Protein AF-A0A2V6B1C6-F1 (afdb_monomer)

Secondary structure (DSSP, 8-state):
---SHHHHHHHHHHHHHHHHHHHHHHHHHH--SHHHHHHHHHHHHHHHHHHHHHHHHHHHH-GGGHHHHHHHHHHHHHHHHHHHHHHHHHHHHHHHHHHTTTTTSSSSSSSS-----------------------

Structure (mmCIF, N/CA/C/O backbone):
data_AF-A0A2V6B1C6-F1
#
_entry.id   AF-A0A2V6B1C6-F1
#
loop_
_atom_site.group_PDB
_atom_site.id
_atom_site.type_symbol
_atom_site.label_atom_id
_atom_site.label_alt_id
_atom_site.label_comp_id
_atom_site.label_asym_id
_atom_site.label_entity_id
_atom_site.label_seq_id
_atom_site.pdbx_PDB_ins_code
_atom_site.Cartn_x
_atom_site.Cartn_y
_atom_site.Cartn_z
_atom_site.occupancy
_atom_site.B_iso_or_equiv
_atom_site.auth_seq_id
_atom_site.auth_comp_id
_atom_site.auth_asym_id
_atom_site.auth_atom_id
_atom_site.pdbx_PDB_model_num
ATOM 1 N N . MET A 1 1 ? -13.043 -6.520 11.802 1.00 77.75 1 MET A N 1
ATOM 2 C CA . MET A 1 1 ? -13.294 -5.223 12.480 1.00 77.75 1 MET A CA 1
ATOM 3 C C . MET A 1 1 ? -14.794 -5.017 12.626 1.00 77.75 1 MET A C 1
ATOM 5 O O . MET A 1 1 ? -15.488 -5.269 11.647 1.00 77.75 1 MET A O 1
ATOM 9 N N . PRO A 1 2 ? -15.293 -4.562 13.788 1.00 86.25 2 PRO A N 1
ATOM 10 C CA . PRO A 1 2 ? -16.688 -4.145 13.938 1.00 86.25 2 PRO A CA 1
ATOM 11 C C . PRO A 1 2 ? -16.992 -2.919 13.061 1.00 86.25 2 PRO A C 1
ATOM 13 O O . PRO A 1 2 ? -16.160 -2.013 12.947 1.00 86.25 2 PRO A O 1
ATOM 16 N N . ARG A 1 3 ? -18.169 -2.913 12.429 1.00 88.75 3 ARG A N 1
ATOM 17 C CA . ARG A 1 3 ? -18.669 -1.810 11.591 1.00 88.75 3 ARG A CA 1
ATOM 18 C C . ARG A 1 3 ? -19.298 -0.735 12.475 1.00 88.75 3 ARG A C 1
ATOM 20 O O . ARG A 1 3 ? -19.932 -1.057 13.476 1.00 88.75 3 ARG A O 1
ATOM 27 N N . GLY A 1 4 ? -19.082 0.525 12.130 1.00 90.12 4 GLY A N 1
ATOM 28 C CA . GLY A 1 4 ? -19.504 1.674 12.924 1.00 90.12 4 GLY A CA 1
ATOM 29 C C . GLY A 1 4 ? -18.952 2.986 12.364 1.00 90.12 4 GLY A C 1
ATOM 30 O O . GLY A 1 4 ? -17.999 2.967 11.589 1.00 90.12 4 GLY A O 1
ATOM 31 N N . PRO A 1 5 ? -19.486 4.147 12.775 1.00 88.31 5 PRO A N 1
ATOM 32 C CA . PRO A 1 5 ? -19.206 5.430 12.120 1.00 88.31 5 PRO A CA 1
ATOM 33 C C . PRO A 1 5 ? -17.708 5.776 12.048 1.00 88.31 5 PRO A C 1
ATOM 35 O O . PRO A 1 5 ? -17.234 6.300 11.041 1.00 88.31 5 PRO A O 1
ATOM 38 N N . THR A 1 6 ? -16.935 5.427 13.080 1.00 86.00 6 THR A N 1
ATOM 39 C CA . THR A 1 6 ? -15.480 5.647 13.116 1.00 86.00 6 THR A CA 1
ATOM 40 C C . THR A 1 6 ? -14.703 4.608 12.303 1.00 86.00 6 THR A C 1
ATOM 42 O O . THR A 1 6 ? -13.721 4.944 11.642 1.00 86.00 6 THR A O 1
ATOM 45 N N . THR A 1 7 ? -15.104 3.336 12.347 1.00 91.38 7 THR A N 1
ATOM 46 C CA . THR A 1 7 ? -14.376 2.236 11.697 1.00 91.38 7 THR A CA 1
ATOM 47 C C . THR A 1 7 ? -14.712 2.103 10.220 1.00 91.38 7 THR A C 1
ATOM 49 O O . THR A 1 7 ? -13.835 1.735 9.446 1.00 91.38 7 THR A O 1
ATOM 52 N N . ASP A 1 8 ? -15.922 2.455 9.796 1.00 94.00 8 AS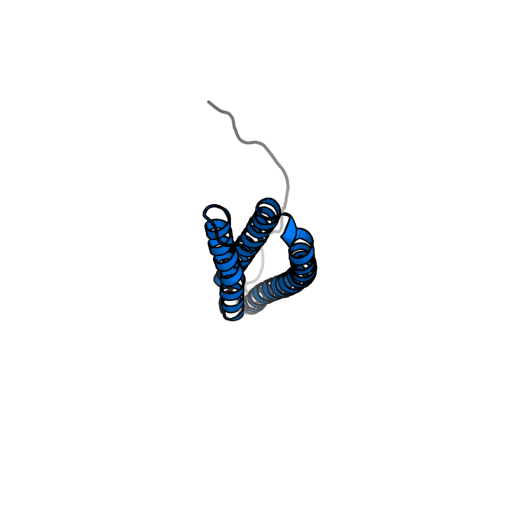P A N 1
ATOM 53 C CA . ASP A 1 8 ? -16.378 2.321 8.412 1.00 94.00 8 ASP A CA 1
ATOM 54 C C . ASP A 1 8 ? -15.550 3.178 7.458 1.00 94.00 8 ASP A C 1
ATOM 56 O O . ASP A 1 8 ? -15.117 2.686 6.414 1.00 94.00 8 ASP A O 1
ATOM 60 N N . ARG A 1 9 ? -15.241 4.419 7.860 1.00 93.44 9 ARG A N 1
ATOM 61 C CA . ARG A 1 9 ? -14.378 5.322 7.087 1.00 93.44 9 ARG A CA 1
ATOM 62 C C . ARG A 1 9 ? -12.937 4.817 7.002 1.00 93.44 9 ARG A C 1
ATOM 64 O O . ARG A 1 9 ? -12.314 4.913 5.948 1.00 93.44 9 ARG A O 1
ATOM 71 N N . ILE A 1 10 ? -12.414 4.254 8.092 1.00 94.31 10 ILE A N 1
ATOM 72 C CA . ILE A 1 10 ? -11.065 3.671 8.112 1.00 94.31 10 ILE A CA 1
ATOM 73 C C . ILE A 1 10 ? -11.014 2.440 7.206 1.00 94.31 10 ILE A C 1
ATOM 75 O O . ILE A 1 10 ? -10.063 2.289 6.448 1.00 94.31 10 ILE A O 1
ATOM 79 N N . ILE A 1 11 ? -12.035 1.579 7.252 1.00 93.69 11 ILE A N 1
ATOM 80 C CA . ILE A 1 11 ? -12.112 0.370 6.426 1.00 93.69 11 ILE A CA 1
ATOM 81 C C . ILE A 1 11 ? -12.145 0.743 4.944 1.00 93.69 11 ILE A C 1
ATOM 83 O O . ILE A 1 11 ? -11.362 0.192 4.178 1.00 93.69 11 ILE A O 1
ATOM 87 N N . SER A 1 12 ? -12.996 1.690 4.533 1.00 94.50 12 SER A N 1
ATOM 88 C CA . SER A 1 12 ? -13.082 2.085 3.121 1.00 94.50 12 SER A CA 1
ATOM 89 C C . SER A 1 12 ? -11.767 2.666 2.600 1.00 94.50 12 SER A C 1
ATOM 91 O O . SER A 1 12 ? -11.335 2.318 1.507 1.00 94.50 12 SER A O 1
ATOM 93 N N . GLN A 1 13 ? -11.106 3.516 3.393 1.00 95.19 13 GLN A N 1
ATOM 94 C CA . GLN A 1 13 ? -9.827 4.120 3.014 1.00 95.19 13 GLN A CA 1
ATOM 95 C C . GLN A 1 13 ? -8.686 3.097 2.997 1.00 95.19 13 GLN A C 1
ATOM 97 O O . GLN A 1 13 ? -7.881 3.090 2.073 1.00 95.19 13 GLN A O 1
ATOM 102 N N . LEU A 1 14 ? -8.644 2.196 3.983 1.00 93.62 14 LEU A N 1
ATOM 103 C CA . LEU A 1 14 ? -7.643 1.134 4.056 1.00 93.62 14 LEU A CA 1
ATOM 104 C C . LEU A 1 14 ? -7.752 0.171 2.873 1.00 93.62 14 LEU A C 1
ATOM 106 O O . LEU A 1 14 ? -6.735 -0.181 2.283 1.00 93.62 14 LEU A O 1
ATOM 110 N N . VAL A 1 15 ? -8.973 -0.258 2.541 1.00 94.12 15 VAL A N 1
ATOM 111 C CA . VAL A 1 15 ? -9.212 -1.159 1.409 1.00 94.12 15 VAL A CA 1
ATOM 112 C C . VAL A 1 15 ? -8.860 -0.458 0.102 1.00 94.12 15 VAL A C 1
ATOM 114 O O . VAL A 1 15 ? -8.113 -1.033 -0.676 1.00 94.12 15 VAL A O 1
ATOM 117 N N . GLY A 1 16 ? -9.313 0.784 -0.101 1.00 95.81 16 GLY A N 1
ATOM 118 C CA . GLY A 1 16 ? -9.023 1.544 -1.320 1.00 95.81 16 GLY A CA 1
ATOM 119 C C . GLY A 1 16 ? -7.527 1.770 -1.552 1.00 95.81 16 GLY A C 1
ATOM 120 O O . GLY A 1 16 ? -7.021 1.463 -2.630 1.00 95.81 16 GLY A O 1
ATOM 121 N N . ALA A 1 17 ? -6.800 2.226 -0.528 1.00 93.62 17 ALA A N 1
ATOM 122 C CA . ALA A 1 17 ? -5.350 2.396 -0.621 1.00 93.62 17 ALA A CA 1
ATOM 123 C C . ALA A 1 17 ? -4.649 1.046 -0.858 1.00 93.62 17 ALA A C 1
ATOM 125 O O . ALA A 1 17 ? -3.782 0.928 -1.721 1.00 93.62 17 ALA A O 1
ATOM 126 N N . GLY A 1 18 ? -5.074 -0.009 -0.151 1.00 92.44 18 GLY A N 1
ATOM 127 C CA . GLY A 1 18 ? -4.508 -1.349 -0.294 1.00 92.44 18 GLY A CA 1
ATOM 128 C C . GLY A 1 18 ? -4.689 -1.939 -1.696 1.00 92.44 18 GLY A C 1
ATOM 129 O O . GLY A 1 18 ? -3.754 -2.533 -2.231 1.00 92.44 18 GLY A O 1
ATOM 130 N N . THR A 1 19 ? -5.856 -1.750 -2.319 1.00 95.12 19 THR A N 1
ATOM 131 C CA . THR A 1 19 ? -6.108 -2.190 -3.700 1.00 95.12 19 THR A CA 1
ATOM 132 C C . THR A 1 19 ? -5.345 -1.344 -4.718 1.00 95.12 19 THR A C 1
ATOM 134 O O . THR A 1 19 ? -4.773 -1.903 -5.653 1.00 95.12 19 THR A O 1
ATOM 137 N N . SER A 1 20 ? -5.253 -0.027 -4.491 1.00 94.94 20 SER A N 1
ATOM 138 C CA . SER A 1 20 ? -4.521 0.909 -5.359 1.00 94.94 20 SER A CA 1
ATOM 139 C C . SER A 1 20 ? -3.025 0.568 -5.447 1.00 94.94 20 SER A C 1
ATOM 141 O O . SER A 1 20 ? -2.418 0.681 -6.514 1.00 94.94 20 SER A O 1
ATOM 143 N N . VAL A 1 21 ? -2.415 0.056 -4.366 1.00 92.19 21 VAL A N 1
ATOM 144 C CA . VAL A 1 21 ? -1.025 -0.451 -4.389 1.00 92.19 21 VAL A CA 1
ATOM 145 C C . VAL A 1 21 ? -0.838 -1.544 -5.441 1.00 92.19 21 VAL A C 1
ATOM 147 O O . VAL A 1 21 ? 0.131 -1.492 -6.200 1.00 92.19 21 VAL A O 1
ATOM 150 N N . GLY A 1 22 ? -1.737 -2.533 -5.462 1.00 90.94 22 GLY A N 1
ATOM 151 C CA . GLY A 1 22 ? -1.663 -3.672 -6.375 1.00 90.94 22 GLY A CA 1
ATOM 152 C C . GLY A 1 22 ? -1.901 -3.265 -7.826 1.00 90.94 22 GLY A C 1
ATOM 153 O O . GLY A 1 22 ? -1.126 -3.646 -8.698 1.00 90.94 22 GLY A O 1
ATOM 154 N N . GLU A 1 23 ? -2.911 -2.430 -8.067 1.00 95.25 23 GLU A N 1
ATOM 155 C CA . GLU A 1 23 ? -3.235 -1.900 -9.397 1.00 95.25 23 GLU A CA 1
ATOM 156 C C . GLU A 1 23 ? -2.049 -1.143 -10.012 1.00 95.25 23 GLU A C 1
ATOM 158 O O . GLU A 1 23 ? -1.570 -1.497 -11.088 1.00 95.25 23 GLU A O 1
ATOM 163 N N . ASN A 1 24 ? -1.490 -0.174 -9.280 1.00 92.50 24 ASN A N 1
ATOM 164 C CA . ASN A 1 24 ? -0.345 0.606 -9.754 1.00 92.50 24 ASN A CA 1
ATOM 165 C C . ASN A 1 24 ? 0.926 -0.243 -9.925 1.00 92.50 24 ASN A C 1
ATOM 167 O O . ASN A 1 24 ? 1.814 0.122 -10.699 1.00 92.50 24 ASN A O 1
ATOM 171 N N . TYR A 1 25 ? 1.064 -1.343 -9.176 1.00 90.75 25 TYR A N 1
ATOM 172 C CA . TYR A 1 25 ? 2.188 -2.261 -9.348 1.00 90.75 25 TYR A CA 1
ATOM 173 C C . TYR A 1 25 ? 2.090 -3.021 -10.673 1.00 90.75 25 TYR A C 1
ATOM 175 O O . TYR A 1 25 ? 3.082 -3.088 -11.397 1.00 90.75 25 TYR A O 1
ATOM 183 N N . VAL A 1 26 ? 0.905 -3.541 -11.003 1.00 91.62 26 VAL A N 1
ATOM 184 C CA . VAL A 1 26 ? 0.653 -4.219 -12.284 1.00 91.62 26 VAL A CA 1
ATOM 185 C C . VAL A 1 26 ? 0.848 -3.247 -13.448 1.00 91.62 26 VAL A C 1
ATOM 187 O O . VAL A 1 26 ? 1.588 -3.552 -14.377 1.00 91.62 26 VAL A O 1
ATOM 190 N N . GLU A 1 27 ? 0.314 -2.027 -13.347 1.00 91.06 27 GLU A N 1
ATOM 191 C CA . GLU A 1 27 ? 0.491 -0.995 -14.379 1.00 91.06 27 GLU A CA 1
ATOM 192 C C . GLU A 1 27 ? 1.972 -0.620 -14.580 1.00 91.06 27 GLU A C 1
ATOM 194 O O . GLU A 1 27 ? 2.440 -0.407 -15.699 1.00 91.06 27 GLU A O 1
ATOM 199 N N . ALA A 1 28 ? 2.758 -0.586 -13.500 1.00 90.25 28 ALA A N 1
ATOM 200 C CA . ALA A 1 28 ? 4.196 -0.399 -13.617 1.00 90.25 28 ALA A CA 1
ATOM 201 C C . ALA A 1 28 ? 4.882 -1.592 -14.302 1.00 90.25 28 ALA A C 1
ATOM 203 O O . ALA A 1 28 ? 5.830 -1.389 -15.064 1.00 90.25 28 ALA A O 1
ATOM 204 N N . ASP A 1 29 ? 4.442 -2.823 -14.051 1.00 88.62 29 ASP A N 1
ATOM 205 C CA . ASP A 1 29 ? 5.030 -4.002 -14.686 1.00 88.62 29 ASP A CA 1
ATOM 206 C C . ASP A 1 29 ? 4.800 -4.013 -16.206 1.00 88.62 29 ASP A C 1
ATOM 208 O O . ASP A 1 29 ? 5.745 -4.299 -16.950 1.00 88.62 29 ASP A O 1
ATOM 212 N N . ASP A 1 30 ? 3.613 -3.574 -16.636 1.00 90.62 30 ASP A N 1
ATOM 213 C CA . ASP A 1 30 ? 3.192 -3.459 -18.040 1.00 90.62 30 ASP A CA 1
ATOM 214 C C . ASP A 1 30 ? 3.715 -2.195 -18.747 1.00 90.62 30 ASP A C 1
ATOM 216 O O . ASP A 1 30 ? 3.649 -2.070 -19.974 1.00 90.62 30 ASP A O 1
ATOM 220 N N . SER A 1 31 ? 4.262 -1.234 -17.996 1.00 90.75 31 SER A N 1
ATOM 221 C CA . SER A 1 31 ? 4.714 0.033 -18.569 1.00 90.75 31 SER A CA 1
ATOM 222 C C . SER A 1 31 ? 5.893 -0.137 -19.538 1.00 90.75 31 SER A C 1
ATOM 224 O O . SER A 1 31 ? 6.957 -0.678 -19.219 1.00 90.75 31 SER A O 1
ATOM 226 N N . VAL A 1 32 ? 5.732 0.416 -20.742 1.00 88.75 32 VAL A N 1
ATOM 227 C CA . VAL A 1 32 ? 6.754 0.373 -21.804 1.00 88.75 32 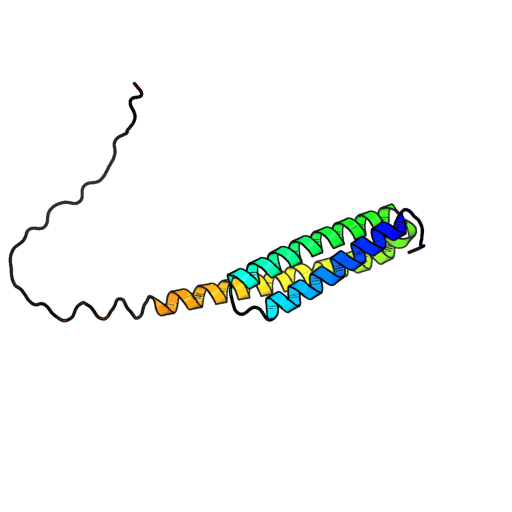VAL A CA 1
ATOM 228 C C . VAL A 1 32 ? 7.781 1.497 -21.632 1.00 88.75 32 VAL A C 1
ATOM 230 O O . VAL A 1 32 ? 8.954 1.366 -21.998 1.00 88.75 32 VAL A O 1
ATOM 233 N N . TRP A 1 33 ? 7.360 2.627 -21.058 1.00 87.69 33 TRP A N 1
ATOM 234 C CA . TRP A 1 33 ? 8.173 3.833 -20.960 1.00 87.69 33 TRP A CA 1
ATOM 235 C C . TRP A 1 33 ? 8.659 4.090 -19.538 1.00 87.69 33 TRP A C 1
ATOM 237 O O . TRP A 1 33 ? 7.897 4.113 -18.577 1.00 87.69 33 TRP A O 1
A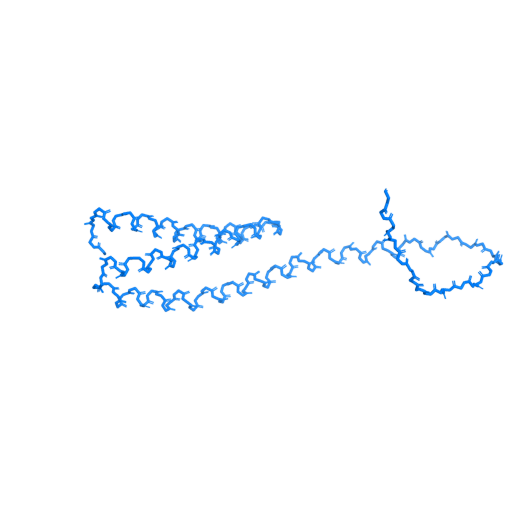TOM 247 N N . LYS A 1 34 ? 9.937 4.461 -19.404 1.00 86.88 34 LYS A N 1
ATOM 248 C CA . LYS A 1 34 ? 10.542 4.760 -18.095 1.00 86.88 34 LYS A CA 1
ATOM 249 C C . LYS A 1 34 ? 9.795 5.838 -17.299 1.00 86.88 34 LYS A C 1
ATOM 251 O O . LYS A 1 34 ? 9.738 5.770 -16.076 1.00 86.88 34 LYS A O 1
ATOM 256 N N . LYS A 1 35 ? 9.285 6.879 -17.964 1.00 88.81 35 LYS A N 1
ATOM 257 C CA . LYS A 1 35 ? 8.579 7.975 -17.275 1.00 88.81 35 LYS A CA 1
ATOM 258 C C . LYS A 1 35 ? 7.270 7.484 -16.649 1.00 88.81 35 LYS A C 1
ATOM 260 O O . LYS A 1 35 ? 6.950 7.892 -15.539 1.00 88.81 35 LYS A O 1
ATOM 265 N N . GLU A 1 36 ? 6.561 6.620 -17.360 1.00 89.81 36 GLU A N 1
ATOM 266 C CA . GLU A 1 36 ? 5.309 6.004 -16.928 1.00 89.81 36 GLU A CA 1
ATOM 267 C C . GLU A 1 36 ? 5.556 5.025 -15.782 1.00 89.81 36 GLU A C 1
ATOM 269 O O . GLU A 1 36 ? 4.998 5.220 -14.706 1.00 89.81 36 GLU A O 1
ATOM 274 N N . PHE A 1 37 ? 6.536 4.125 -15.932 1.00 90.25 37 PHE A N 1
ATOM 275 C CA . PHE A 1 37 ? 7.002 3.245 -14.857 1.00 90.25 37 PHE A CA 1
ATOM 276 C C . PHE A 1 37 ? 7.245 3.998 -13.542 1.00 90.25 37 PHE A C 1
ATOM 278 O O . PHE A 1 37 ? 6.762 3.620 -12.477 1.00 90.25 37 PHE A O 1
ATOM 285 N N . LEU A 1 38 ? 8.003 5.099 -13.606 1.00 89.06 38 LEU A N 1
ATOM 286 C CA . LEU A 1 38 ? 8.344 5.888 -12.421 1.00 89.06 38 LEU A CA 1
ATOM 287 C C . LEU A 1 38 ? 7.134 6.583 -11.802 1.00 89.06 38 LEU A C 1
ATOM 289 O O . LEU A 1 38 ? 7.097 6.749 -10.583 1.00 89.06 38 LEU A O 1
ATOM 293 N N . LYS A 1 39 ? 6.167 6.993 -12.625 1.00 93.62 39 LYS A N 1
ATOM 294 C CA . LYS A 1 39 ? 4.915 7.575 -12.150 1.00 93.62 39 LYS A CA 1
ATOM 295 C C . LYS A 1 39 ? 4.108 6.519 -11.388 1.00 93.62 39 LYS A C 1
ATOM 297 O O . LYS A 1 39 ? 3.791 6.768 -10.229 1.00 93.62 39 LYS A O 1
ATOM 302 N N . CYS A 1 40 ? 3.867 5.349 -11.982 1.00 92.56 40 CYS A N 1
ATOM 303 C CA . CYS A 1 40 ? 3.086 4.265 -11.373 1.00 92.56 40 CYS A CA 1
ATOM 304 C C . CYS A 1 40 ? 3.749 3.734 -10.092 1.00 92.56 40 CYS A C 1
ATOM 306 O O . CYS A 1 40 ? 3.104 3.653 -9.050 1.00 92.56 40 CYS A O 1
ATOM 308 N N . ILE A 1 41 ? 5.071 3.508 -10.090 1.00 90.50 41 ILE A N 1
ATOM 309 C CA . ILE A 1 41 ? 5.799 3.130 -8.862 1.00 90.50 41 ILE A CA 1
ATOM 310 C C . ILE A 1 41 ? 5.772 4.238 -7.805 1.00 90.50 41 ILE A C 1
ATOM 312 O O . ILE A 1 41 ? 5.694 3.952 -6.608 1.00 90.50 41 ILE A O 1
ATOM 316 N N . GLY A 1 42 ? 5.824 5.505 -8.219 1.00 90.81 42 GLY A N 1
ATOM 317 C CA . GLY A 1 42 ? 5.651 6.642 -7.321 1.00 90.81 42 GLY A CA 1
ATOM 318 C C . GLY A 1 42 ? 4.284 6.632 -6.633 1.00 90.81 42 GLY A C 1
ATOM 319 O O . GLY A 1 42 ? 4.220 6.819 -5.418 1.00 90.81 42 GLY A O 1
ATOM 320 N N . THR A 1 43 ? 3.213 6.369 -7.385 1.00 93.12 43 THR A N 1
ATOM 321 C CA . THR A 1 43 ? 1.852 6.222 -6.850 1.00 93.12 43 THR A CA 1
ATOM 322 C C . THR A 1 43 ? 1.751 5.011 -5.926 1.00 93.12 43 THR A C 1
ATOM 324 O O . THR A 1 43 ? 1.381 5.173 -4.769 1.00 93.12 43 THR A O 1
ATOM 327 N N . CYS A 1 44 ? 2.213 3.834 -6.359 1.00 91.75 44 CYS A N 1
ATOM 328 C CA . CYS A 1 44 ? 2.243 2.607 -5.556 1.00 91.75 44 CYS A CA 1
ATOM 329 C C . CYS A 1 44 ? 2.906 2.824 -4.178 1.00 91.75 44 CYS A C 1
ATOM 331 O O . CYS A 1 44 ? 2.380 2.407 -3.146 1.00 91.75 44 CYS A O 1
ATOM 333 N N . LYS A 1 45 ? 4.031 3.557 -4.123 1.00 90.06 45 LYS A N 1
ATOM 334 C CA . LYS A 1 45 ? 4.706 3.908 -2.858 1.00 90.06 45 LYS A CA 1
ATOM 335 C C . LYS A 1 45 ? 3.872 4.827 -1.962 1.00 90.06 45 LYS A C 1
ATOM 337 O O . LYS A 1 45 ? 3.901 4.660 -0.742 1.00 90.06 45 LYS A O 1
ATOM 342 N N . LYS A 1 46 ? 3.163 5.805 -2.536 1.00 91.94 46 LYS A N 1
ATOM 343 C CA . LYS A 1 46 ? 2.273 6.699 -1.776 1.00 91.94 46 LYS A CA 1
ATOM 344 C C . LYS A 1 46 ? 1.122 5.908 -1.157 1.00 91.94 46 LYS A C 1
ATOM 346 O O . LYS A 1 46 ? 0.936 5.968 0.054 1.00 91.94 46 LYS A O 1
ATOM 351 N N . GLU A 1 47 ? 0.469 5.073 -1.953 1.00 94.38 47 GLU A N 1
ATOM 352 C CA . GLU A 1 47 ? -0.660 4.232 -1.539 1.00 94.38 47 GLU A CA 1
ATOM 353 C C . GLU A 1 47 ? -0.262 3.210 -0.463 1.00 94.38 47 GLU A C 1
ATOM 355 O O . GLU A 1 47 ? -0.988 2.971 0.505 1.00 94.38 47 GLU A O 1
ATOM 360 N N . ALA A 1 48 ? 0.955 2.660 -0.545 1.00 90.56 48 ALA A N 1
ATOM 361 C CA . ALA A 1 48 ? 1.480 1.759 0.480 1.00 90.56 48 ALA A CA 1
ATOM 362 C C . ALA A 1 48 ? 1.702 2.485 1.819 1.00 90.56 48 ALA A C 1
ATOM 364 O O . ALA A 1 48 ? 1.426 1.940 2.894 1.00 90.56 48 ALA A O 1
ATOM 365 N N . CYS A 1 49 ? 2.176 3.734 1.774 1.00 90.00 49 CYS A N 1
ATOM 366 C CA . CYS A 1 49 ? 2.308 4.581 2.959 1.00 90.00 49 CYS A CA 1
ATOM 367 C C . CYS A 1 49 ? 0.944 4.937 3.568 1.00 90.00 49 CYS A C 1
ATOM 369 O O . CYS A 1 49 ? 0.803 4.903 4.793 1.00 90.00 49 CYS A O 1
ATOM 371 N N . GLU A 1 50 ? -0.060 5.226 2.742 1.00 93.06 50 GLU A N 1
ATOM 372 C CA . GLU A 1 50 ? -1.431 5.490 3.190 1.00 93.06 50 GLU A CA 1
ATOM 373 C C . GLU A 1 50 ? -2.071 4.249 3.818 1.00 93.06 50 GLU A C 1
ATOM 375 O O . GLU A 1 50 ? -2.568 4.308 4.943 1.00 93.06 50 GLU A O 1
ATOM 380 N N . THR A 1 51 ? -1.933 3.084 3.184 1.00 92.75 51 THR A N 1
ATOM 381 C CA . THR A 1 51 ? -2.370 1.787 3.728 1.00 92.75 51 THR A CA 1
ATOM 382 C C . THR A 1 51 ? -1.777 1.549 5.121 1.00 92.75 51 THR A C 1
ATOM 384 O O . THR A 1 51 ? -2.479 1.208 6.076 1.00 92.75 51 THR A O 1
ATOM 387 N N . LYS A 1 52 ? -0.473 1.806 5.282 1.00 90.50 52 LYS A N 1
ATOM 388 C CA . LYS A 1 52 ? 0.241 1.701 6.563 1.00 90.50 52 LYS A CA 1
ATOM 389 C C . LYS A 1 52 ? -0.302 2.678 7.612 1.00 90.50 52 LYS A C 1
ATOM 391 O O . LYS A 1 52 ? -0.379 2.337 8.797 1.00 90.50 52 LYS A O 1
ATOM 396 N N . HIS A 1 53 ? -0.652 3.895 7.199 1.00 92.31 53 HIS A N 1
ATOM 397 C CA . HIS A 1 53 ? -1.258 4.902 8.064 1.00 92.31 53 HIS A CA 1
ATOM 398 C C . HIS A 1 53 ? -2.648 4.461 8.544 1.00 92.31 53 HIS A C 1
ATOM 400 O O . HIS A 1 53 ? -2.887 4.418 9.754 1.00 92.31 53 HIS A O 1
ATOM 406 N N . PHE A 1 54 ? -3.524 4.035 7.633 1.00 93.12 54 PHE A N 1
ATOM 407 C CA . PHE A 1 54 ? -4.871 3.580 7.979 1.00 93.12 54 PHE A CA 1
ATOM 408 C C . PHE A 1 54 ? -4.863 2.301 8.815 1.00 93.12 54 PHE A C 1
ATOM 410 O O . PHE A 1 54 ? -5.660 2.176 9.742 1.00 93.12 54 PHE A O 1
ATOM 417 N N . LEU A 1 55 ? -3.903 1.397 8.601 1.00 91.25 55 LEU A N 1
ATOM 418 C CA . LEU A 1 55 ? -3.734 0.217 9.449 1.00 91.25 55 LEU A CA 1
ATOM 419 C C . LEU A 1 55 ? -3.375 0.605 10.895 1.00 91.25 55 LEU A C 1
ATOM 421 O O . LEU A 1 55 ? -3.896 0.028 11.851 1.00 91.25 55 LEU A O 1
ATOM 425 N N . ARG A 1 56 ? -2.535 1.633 11.087 1.00 91.00 56 ARG A N 1
ATOM 426 C CA . ARG A 1 56 ? -2.239 2.181 12.425 1.00 91.00 56 ARG A CA 1
ATOM 427 C C . ARG A 1 56 ? -3.464 2.837 13.059 1.00 91.00 56 ARG A C 1
ATOM 429 O O . ARG A 1 56 ? -3.657 2.699 14.267 1.00 91.00 56 ARG A O 1
ATOM 436 N N . MET A 1 57 ? -4.283 3.534 12.271 1.00 91.69 57 MET A N 1
ATOM 437 C CA . MET A 1 57 ? -5.550 4.098 12.747 1.00 91.69 57 MET A CA 1
ATOM 438 C C . MET A 1 57 ? -6.540 3.003 13.147 1.00 91.69 57 MET A C 1
ATOM 440 O O . MET A 1 57 ? -7.149 3.104 14.208 1.00 91.69 57 MET A O 1
ATOM 444 N N . ALA A 1 58 ? -6.647 1.928 12.364 1.00 91.38 58 ALA A N 1
ATOM 445 C CA . ALA A 1 58 ? -7.519 0.794 12.652 1.00 91.38 58 ALA A CA 1
ATOM 446 C C . ALA A 1 58 ? -7.186 0.141 14.004 1.00 91.38 58 ALA A C 1
ATOM 448 O O . ALA A 1 58 ? -8.085 -0.122 14.799 1.00 91.38 58 ALA A O 1
ATOM 449 N N . VAL A 1 59 ? -5.895 -0.041 14.312 1.00 92.12 59 VAL A N 1
ATOM 450 C CA . VAL A 1 59 ? -5.440 -0.573 15.613 1.00 92.12 59 VAL A CA 1
ATOM 451 C C . VAL A 1 59 ? -5.769 0.370 16.771 1.00 92.12 59 VAL A C 1
ATOM 453 O O . VAL A 1 59 ? -6.070 -0.093 17.868 1.00 92.12 59 VAL A O 1
ATOM 456 N N . ARG A 1 60 ? -5.715 1.691 16.552 1.00 90.62 60 ARG A N 1
ATOM 457 C CA . ARG A 1 60 ? -6.116 2.680 17.567 1.00 90.62 60 ARG A CA 1
ATOM 458 C C . ARG A 1 60 ? -7.626 2.686 17.794 1.00 90.62 60 ARG A C 1
ATOM 460 O O . ARG A 1 60 ? -8.051 2.800 18.935 1.00 90.62 60 ARG A O 1
ATOM 467 N N . ALA A 1 61 ? -8.410 2.557 16.725 1.00 90.69 61 ALA A N 1
ATOM 468 C CA . ALA A 1 61 ? -9.867 2.519 16.792 1.00 90.69 61 ALA A CA 1
ATOM 469 C C . ALA A 1 61 ? -10.383 1.224 17.439 1.00 90.69 61 ALA A C 1
ATOM 471 O O . ALA A 1 61 ? -11.384 1.252 18.147 1.00 90.69 61 ALA A O 1
ATOM 472 N N . VAL A 1 62 ? -9.699 0.095 17.216 1.00 91.50 62 VAL A N 1
ATOM 473 C CA . VAL A 1 62 ? -10.069 -1.207 17.787 1.00 91.50 62 VAL A CA 1
ATOM 474 C C . VAL A 1 62 ? -8.831 -1.894 18.379 1.00 91.50 62 VAL A C 1
ATOM 476 O O . VAL A 1 62 ? -8.180 -2.696 17.701 1.00 91.50 62 VAL A O 1
ATOM 479 N N . PRO A 1 63 ? -8.508 -1.637 19.662 1.00 87.94 63 PRO A N 1
ATOM 480 C CA . PRO A 1 63 ? -7.323 -2.197 20.318 1.00 87.94 63 PRO A CA 1
ATOM 481 C C . PRO A 1 63 ? -7.270 -3.732 20.311 1.00 87.94 63 PRO A C 1
ATOM 483 O O . PRO A 1 63 ? -6.181 -4.308 20.283 1.00 87.94 63 PRO A O 1
ATOM 486 N N . GLY A 1 64 ? -8.431 -4.398 20.279 1.00 89.62 64 GLY A N 1
ATOM 487 C CA . GLY A 1 64 ? -8.542 -5.860 20.208 1.00 89.62 64 GLY A CA 1
ATOM 488 C C . GLY A 1 64 ? -7.942 -6.484 18.941 1.00 89.62 64 GLY A C 1
ATOM 489 O O . GLY A 1 64 ? -7.524 -7.635 18.978 1.00 89.62 64 GLY A O 1
ATOM 490 N N . LEU A 1 65 ? -7.805 -5.728 17.843 1.00 85.94 65 LEU A N 1
ATOM 491 C CA . LEU A 1 65 ? -7.200 -6.213 16.592 1.00 85.94 65 LEU A CA 1
ATOM 492 C C . LEU A 1 65 ? -5.668 -6.087 16.546 1.00 85.94 65 LEU A C 1
ATOM 494 O O . LEU A 1 65 ? -5.039 -6.401 15.535 1.00 85.94 65 LEU A O 1
ATOM 498 N N . LYS A 1 66 ? -5.025 -5.620 17.621 1.00 88.88 66 LYS A N 1
ATOM 499 C CA . LYS A 1 66 ? -3.583 -5.329 17.635 1.00 88.88 66 LYS A CA 1
ATOM 500 C C . LYS A 1 66 ? -2.707 -6.541 17.296 1.00 88.88 66 LYS A C 1
ATOM 502 O O . LYS A 1 66 ? -1.666 -6.376 16.659 1.00 88.88 66 LYS A O 1
ATOM 5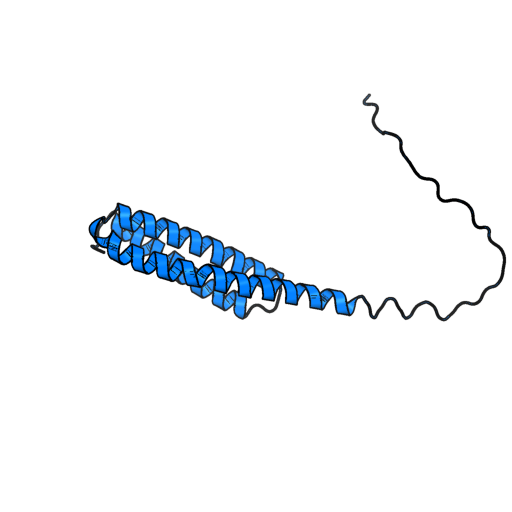07 N N . SER A 1 67 ? -3.093 -7.739 17.731 1.00 88.19 67 SER A N 1
ATOM 508 C CA . SER A 1 67 ? -2.355 -8.981 17.463 1.00 88.19 67 SER A CA 1
ATOM 509 C C . SER A 1 67 ? -2.414 -9.369 15.982 1.00 88.19 67 SER A C 1
ATOM 511 O O . SER A 1 67 ? -1.381 -9.671 15.387 1.00 88.19 67 SER A O 1
ATOM 513 N N . GLU A 1 68 ? -3.593 -9.296 15.368 1.00 87.06 68 GLU A N 1
ATOM 514 C CA . GLU A 1 68 ? -3.807 -9.585 13.946 1.00 87.06 68 GLU A CA 1
ATOM 515 C C . GLU A 1 68 ? -3.129 -8.549 13.050 1.00 87.06 68 GLU A C 1
ATOM 517 O O . GLU A 1 68 ? -2.364 -8.899 12.151 1.00 87.06 68 GLU A O 1
ATOM 522 N N . ALA A 1 69 ? -3.316 -7.263 13.353 1.00 85.56 69 ALA A N 1
ATOM 523 C CA . ALA A 1 69 ? -2.688 -6.180 12.608 1.00 85.56 69 ALA A CA 1
ATOM 524 C C . ALA A 1 69 ? -1.155 -6.252 12.661 1.00 85.56 69 ALA A C 1
ATOM 526 O O . ALA A 1 69 ? -0.488 -5.896 11.693 1.00 85.56 69 ALA A O 1
ATOM 527 N N . ARG A 1 70 ? -0.576 -6.755 13.761 1.00 85.88 70 ARG A N 1
ATOM 528 C CA . ARG A 1 70 ? 0.869 -6.996 13.860 1.00 85.88 70 ARG A CA 1
ATOM 529 C C . ARG A 1 70 ? 1.336 -8.102 12.916 1.00 85.88 70 ARG A C 1
ATOM 531 O O . ARG A 1 70 ? 2.391 -7.940 12.310 1.00 85.88 70 ARG A O 1
ATOM 538 N N . LYS A 1 71 ? 0.580 -9.196 12.774 1.00 86.00 71 LYS A N 1
ATOM 539 C CA . LYS A 1 71 ? 0.913 -10.267 11.817 1.00 86.00 71 LYS A CA 1
ATOM 540 C C . LYS A 1 71 ? 0.936 -9.719 10.389 1.00 86.00 71 LYS A C 1
ATOM 542 O O . LYS A 1 71 ? 1.914 -9.922 9.675 1.00 86.00 71 LYS A O 1
ATOM 547 N N . LEU A 1 72 ? -0.090 -8.947 10.022 1.00 82.88 72 LEU A N 1
ATOM 548 C CA . LEU A 1 72 ? -0.175 -8.286 8.716 1.00 82.88 72 LEU A CA 1
ATOM 549 C C . LEU A 1 72 ? 0.962 -7.279 8.506 1.00 82.88 72 LEU A C 1
ATOM 551 O O . LEU A 1 72 ? 1.580 -7.248 7.446 1.00 82.88 72 LEU A O 1
ATOM 555 N N . TRP A 1 73 ? 1.291 -6.498 9.535 1.00 83.06 73 TRP A N 1
ATOM 556 C CA . TRP A 1 73 ? 2.393 -5.543 9.491 1.00 83.06 73 TRP A CA 1
ATOM 557 C C . TRP A 1 73 ? 3.736 -6.218 9.218 1.00 83.06 73 TRP A C 1
ATOM 559 O O . TRP A 1 73 ? 4.456 -5.795 8.318 1.00 83.06 73 TRP A O 1
ATOM 569 N N . ILE A 1 74 ? 4.059 -7.277 9.964 1.00 81.00 74 ILE A N 1
ATOM 570 C CA . ILE A 1 74 ? 5.319 -8.013 9.811 1.00 81.00 74 ILE A CA 1
ATOM 571 C C . ILE A 1 74 ? 5.399 -8.645 8.417 1.00 81.00 74 ILE A C 1
ATOM 573 O O . ILE A 1 74 ? 6.409 -8.476 7.739 1.00 81.00 74 ILE A O 1
ATOM 577 N N . GLY A 1 75 ? 4.323 -9.292 7.955 1.00 72.81 75 GLY A N 1
ATOM 578 C CA . GLY A 1 75 ? 4.265 -9.857 6.604 1.00 72.81 75 GLY A CA 1
ATOM 579 C C . GLY A 1 75 ? 4.462 -8.795 5.516 1.00 72.81 75 GLY A C 1
ATOM 580 O O . GLY A 1 75 ? 5.271 -8.972 4.609 1.00 72.81 75 GLY A O 1
ATOM 581 N N . SER A 1 76 ? 3.803 -7.641 5.651 1.00 72.19 76 SER A N 1
ATOM 582 C CA . SER A 1 76 ? 3.936 -6.532 4.696 1.00 72.19 76 SER A CA 1
ATOM 583 C C . SER A 1 76 ? 5.326 -5.878 4.702 1.00 72.19 76 SER A C 1
ATOM 585 O O . SER A 1 76 ? 5.800 -5.425 3.662 1.00 72.19 76 SER A O 1
ATOM 587 N N . GLN A 1 77 ? 6.008 -5.849 5.854 1.00 70.00 77 GLN A N 1
ATOM 588 C CA . GLN A 1 77 ? 7.341 -5.259 5.987 1.00 70.00 77 GLN A CA 1
ATOM 589 C C . GLN A 1 77 ? 8.434 -6.061 5.286 1.00 70.00 77 GLN A C 1
ATOM 591 O O . GLN A 1 77 ? 9.421 -5.453 4.888 1.00 70.00 77 GLN A O 1
ATOM 596 N N . GLY A 1 78 ? 8.284 -7.382 5.157 1.00 64.88 78 GLY A N 1
ATOM 597 C CA . GLY A 1 78 ? 9.252 -8.220 4.443 1.00 64.88 78 GLY A CA 1
ATOM 598 C C . GLY A 1 78 ? 9.108 -8.120 2.924 1.00 64.88 78 GLY A C 1
ATOM 599 O O . GLY A 1 78 ? 10.096 -7.982 2.216 1.00 64.88 78 GLY A O 1
ATOM 600 N N . ILE A 1 79 ? 7.869 -8.111 2.423 1.00 61.38 79 ILE A N 1
ATOM 601 C CA . ILE A 1 79 ? 7.584 -8.157 0.979 1.00 61.38 79 ILE A CA 1
ATOM 602 C C . ILE A 1 79 ? 7.875 -6.811 0.299 1.00 61.38 79 ILE A C 1
ATOM 604 O O . ILE A 1 79 ? 8.433 -6.769 -0.796 1.00 61.38 79 ILE A O 1
ATOM 608 N N . ALA A 1 80 ? 7.527 -5.697 0.950 1.00 67.38 80 ALA A N 1
ATOM 609 C CA . ALA A 1 80 ? 7.700 -4.361 0.387 1.00 67.38 80 ALA A CA 1
ATOM 610 C C . ALA A 1 80 ? 9.154 -4.034 -0.040 1.00 67.38 80 ALA A C 1
ATOM 612 O O . ALA A 1 80 ? 9.350 -3.646 -1.192 1.00 67.38 80 ALA A O 1
ATOM 613 N N . PRO A 1 81 ? 10.189 -4.163 0.816 1.00 69.00 81 PRO A N 1
ATOM 614 C CA . PRO A 1 81 ? 11.554 -3.788 0.451 1.00 69.00 81 PRO A CA 1
ATOM 615 C C . PRO A 1 81 ? 12.138 -4.653 -0.670 1.00 69.00 81 PRO A C 1
ATOM 617 O O . PRO A 1 81 ? 12.802 -4.105 -1.548 1.00 69.00 81 PRO A O 1
ATOM 620 N N . ASP A 1 82 ? 11.860 -5.957 -0.693 1.00 71.75 82 ASP A N 1
ATOM 621 C CA . ASP A 1 82 ? 12.355 -6.850 -1.748 1.00 71.75 82 ASP A CA 1
ATOM 622 C C . ASP A 1 82 ? 11.724 -6.520 -3.105 1.00 71.75 82 ASP A C 1
ATOM 624 O O . ASP A 1 82 ? 12.428 -6.400 -4.114 1.00 71.75 82 ASP A O 1
ATOM 628 N N . LEU A 1 83 ? 10.413 -6.257 -3.115 1.00 69.50 83 LEU A N 1
ATOM 629 C CA . LEU A 1 83 ? 9.687 -5.813 -4.301 1.00 69.50 83 LEU A CA 1
ATOM 630 C C . LEU A 1 83 ? 10.241 -4.481 -4.827 1.00 69.50 83 LEU A C 1
ATOM 632 O O . LEU A 1 83 ? 10.564 -4.347 -6.010 1.00 69.50 83 LEU A O 1
ATOM 636 N N . PHE A 1 84 ? 10.421 -3.495 -3.942 1.00 71.81 84 PHE A N 1
ATOM 637 C CA . PHE A 1 84 ? 10.947 -2.184 -4.325 1.00 71.81 84 PHE A CA 1
ATOM 638 C C . PHE A 1 84 ? 12.405 -2.245 -4.791 1.00 71.81 84 PHE A C 1
ATOM 640 O O . PHE A 1 84 ? 12.767 -1.537 -5.731 1.00 71.81 84 PHE A O 1
ATOM 647 N N . LYS A 1 85 ? 13.227 -3.129 -4.219 1.00 78.19 85 LYS A N 1
ATOM 648 C CA . LYS A 1 85 ? 14.605 -3.364 -4.669 1.00 78.19 85 LYS A CA 1
ATOM 649 C C . LYS A 1 85 ? 14.647 -3.959 -6.080 1.00 78.19 85 LYS A C 1
ATOM 651 O O . LYS A 1 85 ? 15.463 -3.536 -6.902 1.00 78.19 85 LYS A O 1
ATOM 656 N N . GLY A 1 86 ? 13.744 -4.892 -6.394 1.00 79.00 86 GLY A N 1
ATOM 657 C CA . GLY A 1 86 ? 13.564 -5.413 -7.753 1.00 79.00 86 GLY A CA 1
ATOM 658 C C . GLY A 1 86 ? 13.222 -4.310 -8.764 1.00 79.00 86 GLY A C 1
ATOM 659 O O . GLY A 1 86 ? 13.824 -4.224 -9.837 1.00 79.00 86 GLY A O 1
ATOM 660 N N . LEU A 1 87 ? 12.330 -3.395 -8.385 1.00 74.50 87 LEU A N 1
ATOM 661 C CA . LEU A 1 87 ? 11.913 -2.265 -9.221 1.00 74.50 87 LEU A CA 1
ATOM 662 C C . LEU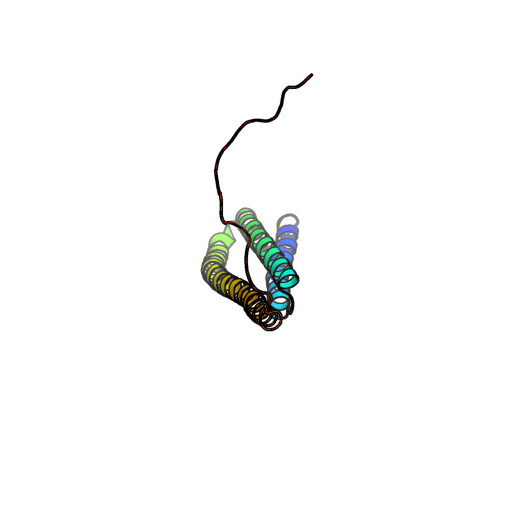 A 1 87 ? 13.032 -1.233 -9.442 1.00 74.50 87 LEU A C 1
ATOM 664 O O . LEU A 1 87 ? 13.205 -0.733 -10.556 1.00 74.50 87 LEU A O 1
ATOM 668 N N . GLU A 1 88 ? 13.844 -0.951 -8.421 1.00 75.94 88 GLU A N 1
ATOM 669 C CA . GLU A 1 88 ? 15.034 -0.096 -8.553 1.00 75.94 88 GLU A CA 1
ATOM 670 C C . GLU A 1 88 ? 16.058 -0.686 -9.531 1.00 75.94 88 GLU A C 1
ATOM 672 O O . GLU A 1 88 ? 16.701 0.040 -10.298 1.00 75.94 88 GLU A O 1
ATOM 677 N N . ASN A 1 89 ? 16.189 -2.013 -9.563 1.00 80.38 89 ASN A N 1
ATOM 678 C CA . ASN A 1 89 ? 17.029 -2.687 -10.548 1.00 80.38 89 ASN A CA 1
ATOM 679 C C . ASN A 1 89 ? 16.460 -2.537 -11.966 1.00 80.38 89 ASN A C 1
ATOM 681 O O . ASN A 1 89 ? 17.216 -2.213 -12.886 1.00 80.38 89 ASN A O 1
ATOM 685 N N . ARG A 1 90 ? 15.140 -2.672 -12.148 1.00 76.38 90 ARG A N 1
ATOM 686 C CA . ARG A 1 90 ? 14.469 -2.440 -13.443 1.00 76.38 90 ARG A CA 1
ATOM 687 C C . ARG A 1 90 ? 14.670 -0.997 -13.931 1.00 76.38 90 ARG A C 1
ATOM 689 O O . ARG A 1 90 ? 15.010 -0.770 -15.094 1.00 76.38 90 ARG A O 1
ATOM 696 N N . GLN A 1 91 ? 14.594 -0.014 -13.032 1.00 76.12 91 GLN A N 1
ATOM 697 C CA . GLN A 1 91 ? 14.873 1.393 -13.341 1.00 76.12 91 GLN A CA 1
ATOM 698 C C . GLN A 1 91 ? 16.296 1.611 -13.891 1.00 76.12 91 GLN A C 1
ATOM 700 O O . GLN A 1 91 ? 16.480 2.397 -14.828 1.00 76.12 91 GLN A O 1
ATOM 705 N N . LYS A 1 92 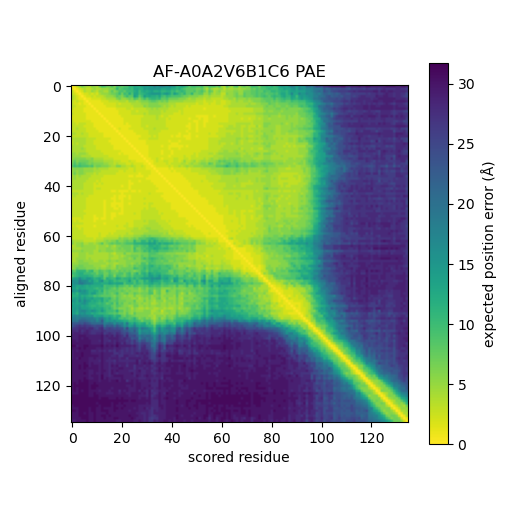? 17.299 0.917 -13.332 1.00 74.94 92 LYS A N 1
ATOM 706 C CA . LYS A 1 92 ? 18.699 0.961 -13.797 1.00 74.94 92 LYS A CA 1
ATOM 707 C C . LYS A 1 92 ? 18.891 0.271 -15.154 1.00 74.94 92 LYS A C 1
ATOM 709 O O . LYS A 1 92 ? 19.773 0.660 -15.919 1.00 74.94 92 LYS A O 1
ATOM 714 N N . GLN A 1 93 ? 18.082 -0.736 -15.480 1.00 71.50 93 GLN A N 1
ATOM 715 C CA . GLN A 1 93 ? 18.124 -1.381 -16.797 1.00 71.50 93 GLN A CA 1
ATOM 716 C C . GLN A 1 93 ? 17.571 -0.459 -17.893 1.00 71.50 93 GLN A C 1
ATOM 718 O O . GLN A 1 93 ? 18.206 -0.291 -18.936 1.00 71.50 93 GLN A O 1
ATOM 723 N N . MET A 1 94 ? 16.465 0.241 -17.622 1.00 67.69 94 MET A N 1
ATOM 724 C CA . MET A 1 94 ? 15.881 1.201 -18.569 1.00 67.6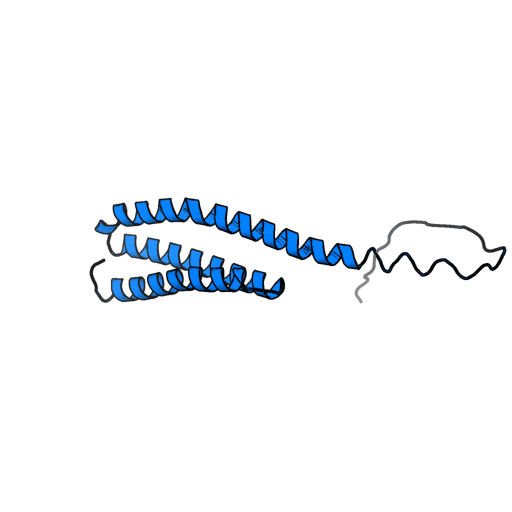9 94 MET A CA 1
ATOM 725 C C . MET A 1 94 ? 16.812 2.380 -18.898 1.00 67.69 94 MET A C 1
ATOM 727 O O . MET A 1 94 ? 16.745 2.935 -19.995 1.00 67.69 94 MET A O 1
ATOM 731 N N . THR A 1 95 ? 17.699 2.794 -17.982 1.00 62.12 95 THR A N 1
ATOM 732 C CA . THR A 1 95 ? 18.690 3.851 -18.267 1.00 62.12 95 THR A CA 1
ATOM 733 C C . THR A 1 95 ? 19.855 3.364 -19.116 1.00 62.12 95 THR A C 1
ATOM 735 O O . THR A 1 95 ? 20.295 4.102 -19.999 1.00 62.12 95 THR A O 1
ATOM 738 N N . LYS A 1 96 ? 20.333 2.131 -18.903 1.00 58.47 96 LYS A N 1
ATOM 739 C CA . LYS A 1 96 ? 21.453 1.553 -19.667 1.00 58.47 96 LYS A CA 1
ATOM 740 C C . LYS A 1 96 ? 21.146 1.425 -21.162 1.00 58.47 96 LYS A C 1
ATOM 742 O O . LYS A 1 96 ? 22.041 1.614 -21.985 1.00 58.47 96 LYS A O 1
ATOM 747 N N . HIS A 1 97 ? 19.887 1.183 -21.530 1.00 51.00 97 HIS A N 1
ATOM 748 C CA . HIS A 1 97 ? 19.501 1.013 -22.933 1.00 51.00 97 HIS A CA 1
ATOM 749 C C . HIS A 1 97 ? 19.605 2.305 -23.771 1.00 51.00 97 HIS A C 1
ATOM 751 O O . HIS A 1 97 ? 19.780 2.237 -24.988 1.00 51.00 97 HIS A O 1
ATOM 757 N N . LYS A 1 98 ? 19.568 3.490 -23.137 1.00 46.25 98 LYS A N 1
ATOM 758 C CA . LYS A 1 98 ? 19.703 4.788 -23.825 1.00 46.25 98 LYS A CA 1
ATOM 759 C C . LYS A 1 98 ? 21.163 5.151 -24.125 1.00 46.25 98 LYS A C 1
ATOM 761 O O . LYS A 1 98 ? 21.432 5.828 -25.115 1.00 46.25 98 LYS A O 1
ATOM 766 N N . THR A 1 99 ? 22.113 4.668 -23.326 1.00 40.28 99 THR A N 1
ATOM 767 C CA . THR A 1 99 ? 23.544 4.977 -23.498 1.00 40.28 99 THR A CA 1
ATOM 768 C C . THR A 1 99 ? 24.191 4.157 -24.619 1.00 40.28 99 THR A C 1
ATOM 770 O O . THR 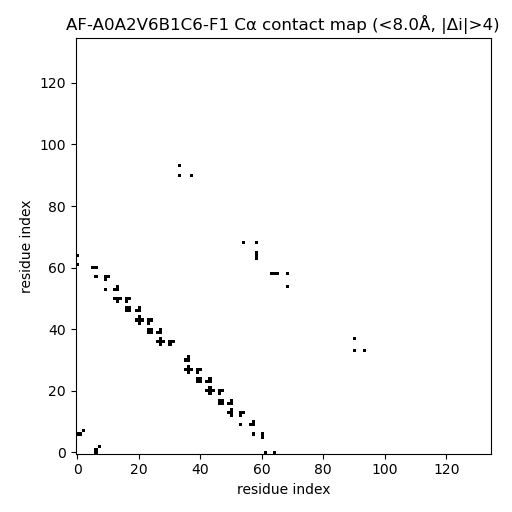A 1 99 ? 25.135 4.624 -25.250 1.00 40.28 99 THR A O 1
ATOM 773 N N . ARG A 1 100 ? 23.640 2.982 -24.964 1.00 36.09 100 ARG A N 1
ATOM 774 C CA . ARG A 1 100 ? 24.186 2.128 -26.037 1.00 36.09 100 ARG A CA 1
ATOM 775 C C . ARG A 1 100 ? 23.912 2.657 -27.455 1.00 36.09 100 ARG A C 1
ATOM 777 O O . ARG A 1 100 ? 24.657 2.327 -28.367 1.00 36.09 100 ARG A O 1
ATOM 784 N N . LYS A 1 101 ? 22.904 3.521 -27.648 1.00 34.44 101 LYS A N 1
ATOM 785 C CA . LYS A 1 101 ? 22.559 4.096 -28.969 1.00 34.44 101 LYS A CA 1
ATOM 786 C C . LYS A 1 101 ? 23.247 5.428 -29.302 1.00 34.44 101 LYS A C 1
ATOM 788 O O . LYS A 1 101 ? 23.173 5.857 -30.446 1.00 34.44 101 LYS A O 1
ATOM 793 N N . ARG A 1 102 ? 23.940 6.072 -28.352 1.00 37.00 102 ARG A N 1
ATOM 794 C CA . ARG A 1 102 ? 24.768 7.266 -28.641 1.00 37.00 102 ARG A CA 1
ATOM 795 C C . ARG A 1 102 ? 26.218 6.929 -28.987 1.00 37.00 102 ARG A C 1
ATOM 797 O O . ARG A 1 102 ? 26.854 7.706 -29.680 1.00 37.00 102 ARG A O 1
ATOM 804 N N . SER A 1 103 ? 26.709 5.752 -28.599 1.00 36.81 103 SER A N 1
ATOM 805 C CA . SER A 1 103 ? 28.094 5.341 -28.878 1.00 36.81 103 SER A CA 1
ATOM 806 C C . SER A 1 103 ? 28.320 4.748 -30.278 1.00 36.81 103 SER A C 1
ATOM 808 O O . SER A 1 103 ? 29.442 4.362 -30.582 1.00 36.81 103 SER A O 1
ATOM 810 N N . ALA A 1 104 ? 27.287 4.661 -31.123 1.00 41.03 104 ALA A N 1
ATOM 811 C CA . ALA A 1 104 ? 27.417 4.166 -32.499 1.00 41.03 104 ALA A CA 1
ATOM 812 C C . ALA A 1 104 ? 27.353 5.278 -33.566 1.00 41.03 104 ALA A C 1
ATOM 814 O O . ALA A 1 104 ? 27.701 5.025 -34.711 1.00 41.03 104 ALA A O 1
ATOM 815 N N . CYS A 1 105 ? 26.954 6.509 -33.213 1.00 36.81 105 CYS A N 1
ATOM 816 C CA . CYS A 1 105 ? 26.811 7.612 -34.178 1.00 36.81 105 CYS A CA 1
ATOM 817 C C . CYS A 1 105 ? 27.894 8.703 -34.048 1.00 36.81 105 CYS A C 1
ATOM 819 O O . CYS A 1 105 ? 27.809 9.731 -34.710 1.00 36.81 105 CYS A O 1
ATOM 821 N N . THR A 1 106 ? 28.918 8.495 -33.214 1.00 34.69 106 THR A N 1
ATOM 822 C CA . THR A 1 106 ? 30.070 9.417 -33.093 1.00 34.69 106 THR A CA 1
ATOM 823 C C . THR A 1 106 ? 31.307 8.920 -33.855 1.00 34.69 106 THR A C 1
ATOM 825 O O . THR A 1 106 ? 32.294 9.635 -33.939 1.00 34.69 106 THR A O 1
ATOM 828 N N . ILE A 1 107 ? 31.269 7.722 -34.455 1.00 38.88 107 ILE A N 1
ATOM 829 C CA . ILE A 1 107 ? 32.450 7.120 -35.107 1.00 38.88 107 ILE A CA 1
ATOM 830 C C . ILE A 1 107 ? 32.461 7.300 -36.639 1.00 38.88 107 ILE A C 1
ATOM 832 O O . ILE A 1 107 ? 33.507 7.146 -37.256 1.00 38.88 107 ILE A O 1
ATOM 836 N N . ILE A 1 108 ? 31.366 7.732 -37.275 1.00 37.62 108 ILE A N 1
ATOM 837 C CA . ILE A 1 108 ? 31.330 7.946 -38.735 1.00 37.62 108 ILE A CA 1
ATOM 838 C C . ILE A 1 108 ? 31.180 9.437 -39.050 1.00 37.62 108 ILE A C 1
ATOM 840 O O . ILE A 1 108 ? 30.160 9.870 -39.568 1.00 37.62 108 ILE A O 1
ATOM 844 N N . LEU A 1 109 ? 32.178 10.245 -38.686 1.00 42.19 109 LEU A N 1
ATOM 845 C CA . LEU A 1 109 ? 32.378 11.560 -39.315 1.00 42.19 109 LEU A CA 1
ATOM 846 C C . LEU A 1 109 ? 33.836 12.048 -39.227 1.00 42.19 109 LEU A C 1
ATOM 848 O O . LEU A 1 109 ? 34.090 13.236 -39.066 1.00 42.19 109 LEU A O 1
ATOM 852 N N . ALA A 1 110 ? 34.807 11.133 -39.292 1.00 35.44 110 ALA A N 1
ATOM 853 C CA . ALA A 1 110 ? 36.235 11.475 -39.240 1.00 35.44 110 ALA A CA 1
ATOM 854 C C . ALA A 1 110 ? 37.050 10.842 -40.380 1.00 35.44 110 ALA A C 1
ATOM 856 O O . ALA A 1 110 ? 38.254 10.652 -40.252 1.00 35.44 110 ALA A O 1
ATOM 857 N N . SER A 1 111 ? 36.411 10.498 -41.500 1.00 38.16 111 SER A N 1
ATOM 858 C CA . SER A 1 111 ? 37.092 9.877 -42.641 1.00 38.16 111 SER A CA 1
ATOM 859 C C . SER A 1 111 ? 36.697 10.536 -43.958 1.00 38.16 111 SER A C 1
ATOM 861 O O . SER A 1 111 ? 36.160 9.868 -44.834 1.00 38.16 111 SER A O 1
ATOM 863 N N . SER A 1 112 ? 36.880 11.854 -44.072 1.00 47.06 112 SER A N 1
ATOM 864 C CA . SER A 1 112 ? 36.949 12.590 -45.348 1.00 47.06 112 SER A CA 1
ATOM 865 C C . SER A 1 112 ? 37.255 14.060 -45.061 1.00 47.06 112 SER A C 1
ATOM 867 O O . SER A 1 112 ? 36.326 14.851 -44.964 1.00 47.06 112 SER A O 1
ATOM 869 N N . PHE A 1 113 ? 38.525 14.413 -44.859 1.00 36.06 113 PHE A N 1
ATOM 870 C CA . PHE A 1 113 ? 39.123 15.654 -45.377 1.00 36.06 113 PHE A CA 1
ATOM 871 C C . PHE A 1 113 ? 40.601 15.706 -44.968 1.00 36.06 113 PHE A C 1
ATOM 873 O O . PHE A 1 113 ? 40.957 16.114 -43.865 1.00 36.06 113 PHE A O 1
ATOM 880 N N . GLU A 1 114 ? 41.465 15.256 -45.872 1.00 43.16 114 GLU A N 1
ATOM 881 C CA . GLU A 1 114 ? 42.863 15.672 -45.897 1.00 43.16 114 GLU A CA 1
ATOM 882 C C . GLU A 1 114 ? 42.913 17.130 -46.366 1.00 43.16 114 GLU A C 1
ATOM 884 O O . GLU A 1 114 ? 42.497 17.422 -47.482 1.00 43.16 114 GLU A O 1
ATOM 889 N N . PHE A 1 115 ? 43.441 18.040 -45.546 1.00 32.59 115 PHE A N 1
ATOM 890 C CA . PHE A 1 115 ? 44.076 19.268 -46.032 1.00 32.59 115 PHE A CA 1
ATOM 891 C C . PHE A 1 115 ? 45.306 19.570 -45.158 1.00 32.59 115 PHE A C 1
ATOM 893 O O . PHE A 1 115 ? 45.204 19.512 -43.929 1.00 32.59 115 PHE A O 1
ATOM 900 N N . PRO A 1 116 ? 46.483 19.833 -45.757 1.00 36.69 116 PRO A N 1
ATOM 901 C CA . PRO A 1 116 ? 47.742 19.879 -45.033 1.00 36.69 116 PRO A CA 1
ATOM 902 C C . PRO A 1 116 ? 48.077 21.267 -44.464 1.00 36.69 116 PRO A C 1
ATOM 904 O O . PRO A 1 116 ? 47.820 22.302 -45.066 1.00 36.69 116 PRO A O 1
ATOM 907 N N . SER A 1 117 ? 48.814 21.212 -43.354 1.00 42.91 117 SER A N 1
ATOM 908 C CA . SER A 1 117 ? 49.816 22.165 -42.855 1.00 42.91 117 SER A CA 1
ATOM 909 C C . SER A 1 117 ? 49.394 23.568 -42.383 1.00 42.91 117 SER A C 1
ATOM 911 O O . SER A 1 117 ? 48.818 24.375 -43.100 1.00 42.91 117 SER A O 1
ATOM 913 N N . SER A 1 118 ? 49.891 23.875 -41.178 1.00 48.62 118 SER A N 1
ATOM 914 C CA . SER A 1 118 ? 50.055 25.190 -40.543 1.00 48.62 118 SER A CA 1
ATOM 915 C C . SER A 1 118 ? 48.823 25.829 -39.885 1.00 48.62 118 SER A C 1
ATOM 917 O O . SER A 1 118 ? 48.199 26.715 -40.446 1.00 48.62 118 SER A O 1
ATOM 919 N N . PHE A 1 119 ? 48.553 25.486 -38.615 1.00 35.38 119 PHE A N 1
ATOM 920 C CA . PHE A 1 119 ? 48.169 26.515 -37.633 1.00 35.38 119 PHE A CA 1
ATOM 921 C C . PHE A 1 119 ? 48.363 26.066 -36.167 1.00 35.38 119 PHE A C 1
ATOM 923 O O . PHE A 1 119 ? 47.610 25.273 -35.614 1.00 35.38 119 PHE A O 1
ATOM 930 N N . VAL A 1 120 ? 49.460 26.567 -35.597 1.00 38.62 120 VAL A N 1
ATOM 931 C CA . VAL A 1 120 ? 49.803 26.893 -34.196 1.00 38.62 120 VAL A CA 1
ATOM 932 C C . VAL A 1 120 ? 48.936 26.342 -33.041 1.00 38.62 120 VAL A C 1
ATOM 934 O O . VAL A 1 120 ? 47.795 26.739 -32.829 1.00 38.62 120 VAL A O 1
ATOM 937 N N . ILE A 1 121 ? 49.592 25.565 -32.167 1.00 41.62 121 ILE A N 1
ATOM 938 C CA . ILE A 1 121 ? 49.229 25.324 -30.757 1.00 41.62 121 ILE A CA 1
ATOM 939 C C . ILE A 1 121 ? 49.678 26.523 -29.901 1.00 41.62 121 ILE A C 1
ATOM 941 O O . ILE A 1 121 ? 50.846 26.900 -29.993 1.00 41.62 121 ILE A O 1
ATOM 945 N N . ARG A 1 122 ? 48.786 27.059 -29.047 1.00 33.72 122 ARG A N 1
ATOM 946 C CA . ARG A 1 122 ? 48.990 27.787 -27.755 1.00 33.72 122 ARG A CA 1
ATOM 947 C C . ARG A 1 122 ? 47.647 28.468 -27.411 1.00 33.72 122 ARG A C 1
ATOM 949 O O . ARG A 1 122 ? 47.063 29.078 -28.288 1.00 33.72 122 ARG A O 1
ATOM 956 N N . HIS A 1 123 ? 47.059 28.461 -26.219 1.00 32.50 123 HIS A N 1
ATOM 957 C CA . HIS A 1 123 ? 47.443 28.035 -24.880 1.00 32.50 123 HIS A CA 1
ATOM 958 C C . HIS A 1 123 ? 46.135 27.885 -24.075 1.00 32.50 123 HIS A C 1
ATOM 960 O O . HIS A 1 123 ? 45.238 28.720 -24.188 1.00 32.50 123 HIS A O 1
ATOM 966 N N . TRP A 1 124 ? 46.029 26.848 -23.249 1.00 33.66 124 TRP A N 1
ATOM 967 C CA . TRP A 1 124 ? 45.002 26.730 -22.215 1.00 33.66 124 TRP A CA 1
ATOM 968 C C . TRP A 1 124 ? 45.521 27.486 -20.986 1.00 33.66 124 TRP A C 1
ATOM 970 O O . TRP A 1 124 ? 46.611 27.175 -20.515 1.00 33.66 124 TRP A O 1
ATOM 980 N N . SER A 1 125 ? 44.802 28.493 -20.488 1.00 33.72 125 SER A N 1
ATOM 981 C CA . SER A 1 125 ? 45.074 29.073 -19.167 1.00 33.72 125 SER A CA 1
ATOM 982 C C . SER A 1 125 ? 43.777 29.305 -18.409 1.00 33.72 125 SER A C 1
ATOM 984 O O . SER A 1 125 ? 42.830 29.914 -18.898 1.00 33.72 125 SER A O 1
ATOM 986 N N . SER A 1 126 ? 43.775 28.744 -17.210 1.00 37.12 126 SER A N 1
ATOM 987 C CA . SER A 1 126 ? 42.720 28.723 -16.213 1.00 37.12 126 SER A CA 1
ATOM 988 C C . SER A 1 126 ? 42.455 30.085 -15.557 1.00 37.12 126 SER A C 1
ATOM 990 O O . SER A 1 126 ? 43.322 30.951 -15.516 1.00 37.12 126 SER A O 1
ATOM 992 N N . ALA A 1 127 ? 41.300 30.133 -14.886 1.00 36.50 127 ALA A N 1
ATOM 993 C CA . ALA A 1 127 ? 41.034 30.835 -13.625 1.00 36.50 127 ALA A CA 1
ATOM 994 C C . ALA A 1 127 ? 40.546 32.305 -13.647 1.00 36.50 127 ALA A C 1
ATOM 996 O O . ALA A 1 127 ? 41.294 33.257 -13.834 1.00 36.50 127 ALA A O 1
ATOM 997 N N . THR A 1 128 ? 39.278 32.436 -13.222 1.00 38.94 128 THR A N 1
ATOM 998 C CA . THR A 1 128 ? 38.744 33.389 -12.221 1.00 38.94 128 THR A CA 1
ATOM 999 C C . THR A 1 128 ? 38.856 34.900 -12.461 1.00 38.94 128 THR A C 1
ATOM 1001 O O . THR A 1 128 ? 39.938 35.474 -12.340 1.00 38.94 128 THR A O 1
ATOM 1004 N N . ARG A 1 129 ? 37.694 35.577 -12.527 1.00 40.78 129 ARG A N 1
ATOM 1005 C CA . ARG A 1 129 ? 37.305 36.605 -11.537 1.00 40.78 129 ARG A CA 1
ATOM 1006 C C . ARG A 1 129 ? 35.843 37.065 -11.667 1.00 40.78 129 ARG A C 1
ATOM 1008 O O . ARG A 1 129 ? 35.236 36.983 -12.725 1.00 40.78 129 ARG A O 1
ATOM 1015 N N . TYR A 1 130 ? 35.331 37.471 -10.508 1.00 34.59 130 TYR A N 1
ATOM 1016 C CA . TYR A 1 130 ? 33.980 37.870 -10.111 1.00 34.59 130 TYR A CA 1
ATOM 1017 C C . TYR A 1 130 ? 33.259 38.873 -11.031 1.00 34.59 130 TYR A C 1
ATOM 1019 O O . TYR A 1 130 ? 33.856 39.840 -11.492 1.00 34.59 130 TYR A O 1
ATOM 1027 N N . SER A 1 131 ? 31.941 38.691 -11.166 1.00 37.97 131 SER A N 1
ATOM 1028 C CA . SER A 1 131 ? 30.978 39.686 -11.653 1.00 37.97 131 SER A CA 1
ATOM 1029 C C . SER A 1 131 ? 29.965 39.980 -10.544 1.00 37.97 131 SER A C 1
ATOM 1031 O O . SER A 1 131 ? 29.311 39.050 -10.081 1.00 37.97 131 SER A O 1
ATOM 1033 N N . SER A 1 132 ? 29.884 41.239 -10.101 1.00 44.28 132 SER A N 1
ATOM 1034 C CA . SER A 1 132 ? 28.638 42.016 -9.943 1.00 44.28 132 SER A CA 1
ATOM 1035 C C . SER A 1 132 ? 28.902 43.258 -9.079 1.00 44.28 132 SER A C 1
ATOM 1037 O O . SER A 1 132 ? 28.939 43.182 -7.850 1.00 44.28 132 SER A O 1
ATOM 1039 N N . LEU A 1 133 ? 29.072 44.408 -9.729 1.00 50.00 133 LEU A N 1
ATOM 1040 C CA . LEU A 1 133 ? 28.811 45.716 -9.134 1.00 50.00 133 LEU A CA 1
ATOM 1041 C C . LEU A 1 133 ? 27.337 46.026 -9.408 1.00 50.00 133 LEU A C 1
ATOM 1043 O O . LEU A 1 133 ? 26.936 46.141 -10.564 1.00 50.00 133 LEU A O 1
ATOM 1047 N N . PHE A 1 134 ? 26.549 46.086 -8.337 1.00 40.66 134 PHE A N 1
ATOM 1048 C CA . PHE A 1 134 ? 25.258 46.762 -8.304 1.00 40.66 134 PHE A CA 1
ATOM 1049 C C . PHE A 1 134 ? 25.516 48.274 -8.371 1.00 40.66 134 PHE A C 1
ATOM 1051 O O . PHE A 1 134 ? 26.233 48.806 -7.522 1.00 40.66 134 PHE A O 1
ATOM 1058 N N . LEU A 1 135 ? 24.916 48.930 -9.360 1.00 51.53 135 LEU A N 1
ATOM 1059 C CA . LEU A 1 135 ? 24.454 50.317 -9.328 1.00 51.53 135 LEU A CA 1
ATOM 1060 C C . LEU A 1 135 ? 23.068 50.323 -9.970 1.00 51.53 135 LEU A C 1
ATOM 1062 O O . LEU A 1 135 ? 22.926 49.653 -11.019 1.00 51.53 135 LEU A O 1
#

Solvent-accessible surface area (backbone atoms only — not comparable to full-atom values): 8220 Å² total; per-residue (Å²): 132,78,82,44,86,76,44,45,58,42,50,55,50,27,51,51,25,50,51,46,24,54,53,25,46,53,53,27,71,72,42,88,45,72,70,55,26,53,49,28,47,52,48,21,54,52,24,48,52,48,23,55,50,34,51,55,48,48,34,69,77,37,64,88,46,45,69,60,53,46,53,53,48,57,57,51,61,58,52,50,59,56,52,52,51,54,50,55,51,52,56,55,51,65,55,55,65,61,59,64,68,60,74,70,72,74,74,81,82,82,88,86,80,94,78,84,83,88,83,84,92,85,81,91,79,84,84,88,83,90,87,84,84,88,127

Foldseek 3Di:
DDDDDQVVVLVVQLVVLVVLLVVLLVQLVVDPDLVSNCVSVVSSVVSLVSNVVSLVVNCVVPVVCVVVSVVVVVVCVVVVVVSVVVSVVVS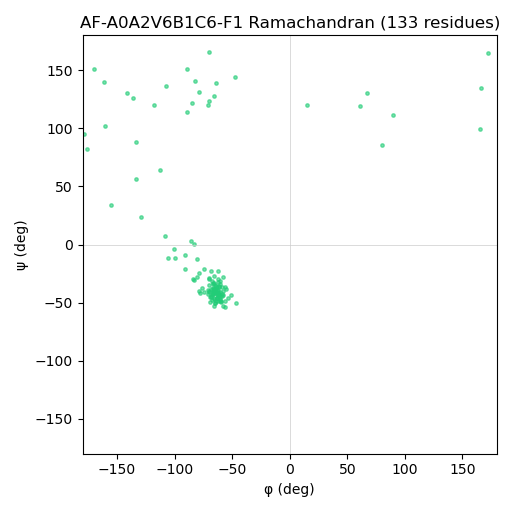VVNVVVVVVVVVVPVPPPDPDDDDDDDDDDDDDDDDDDDDDDDD

Radius of gyration: 28.38 Å; Cα contacts (8 Å, |Δi|>4): 60; chains: 1; bounding box: 70×61×66 Å

Mean predicted aligned error: 14.86 Å

pLDDT: mean 72.55, std 22.65, range [32.5, 95.81]

Nearest PDB structures (foldseek):
  5l89-assembly1_A  TM=8.810E-01  e=1.351E+00  Rhodospirillum rubrum
  5l8f-assembly1_C  TM=8.862E-01  e=1.916E+00  Rhodospirillum rubrum ATCC 11170
  4wpe-assembly1_A-2  TM=5.204E-01  e=3.050E+00  Saccharomyces cerevisiae S288C
  4tql-assembly1_A  TM=4.289E-01  e=3.233E+00  synthetic construct
  8yns-assembly1_R  TM=4.373E-01  e=8.690E+00  Homo sapiens

Sequence (135 aa):
MPRGPTTDRIISQLVGAGTSVGENYVEADDSVWKKEFLKCIGTCKKEACETKHFLRMAVRAVPGLKSEARKLWIGSQGIAPDLFKGLENRQKQMTKHKTRKRSACTIILASSFEFPSSFVIRHWSSATRYSSLFL